Protein AF-A0A351HWK9-F1 (afdb_monomer)

pLDDT: mean 81.46, std 12.51, range [55.59, 97.31]

Mean predicted aligned error: 15.35 Å

Solvent-accessible surface area (backbone atoms only — not comparable to full-atom values): 6649 Å² total; per-residue (Å²): 117,74,67,63,57,54,53,53,52,51,52,54,53,50,51,53,52,50,51,56,57,52,66,75,64,62,75,83,77,74,76,80,82,72,68,78,86,74,73,84,76,80,81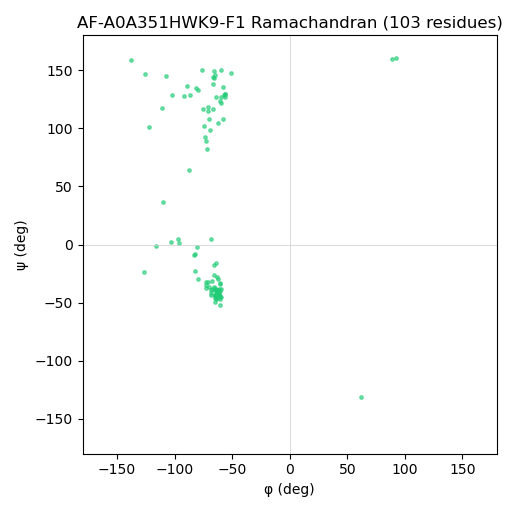,70,84,83,73,86,76,59,74,83,37,68,67,46,46,53,49,52,48,46,44,58,78,62,24,44,42,98,85,60,58,41,34,72,34,80,59,80,44,78,63,58,85,94,45,78,33,18,67,36,70,49,72,65,60,52,49,55,53,60,74,72,106

Foldseek 3Di:
DVVVVVVVVVVVVVVVVVVVVVVVVPPPPDPPVPDDPDDDDDDDDDDDDDCPDPVNVVVVCCQVVQQADPVGAGFPARDAADDDPPDDGRRDGDPVRVVVVVVND

Sequence (105 aa):
MAKTLKLSFVFIVLAGLIVLLWGNFLPHTEDMTKMADYTTLVSESLVPVDPLSREALDCQAFIHDHLTSPYGGIYTNYQSTAQTGDLSAGHEVLSESMGLLLEFA

Secondary structure (DSSP, 8-state):
-HHHHHHHHHHHHHHHHHHHHHHTTS-----TT----------PPPPPP-TTSHHHHHHHHHIIIIIB-TTSSBBS-SS----BTTBPPTT-B-HHHHHHHHHH-

Structure (mmCIF, N/CA/C/O backbone):
data_AF-A0A351HWK9-F1
#
_entry.id   AF-A0A351HWK9-F1
#
loop_
_atom_site.group_PDB
_atom_site.id
_atom_site.type_symbol
_atom_site.label_atom_id
_atom_site.label_alt_id
_atom_site.label_comp_id
_atom_site.label_asym_id
_atom_site.label_entity_id
_atom_site.label_seq_id
_atom_site.pdbx_PDB_ins_code
_atom_site.Cartn_x
_atom_site.Cartn_y
_atom_site.Cartn_z
_atom_site.occupancy
_atom_site.B_iso_or_equiv
_atom_site.auth_seq_id
_atom_site.auth_comp_id
_atom_site.auth_asym_id
_atom_site.auth_atom_id
_atom_site.pdbx_PDB_model_num
ATOM 1 N N . MET A 1 1 ? -28.841 5.624 71.298 1.00 58.25 1 MET A N 1
ATOM 2 C CA . MET A 1 1 ? -27.865 4.704 70.667 1.00 58.25 1 MET A CA 1
ATOM 3 C C . MET A 1 1 ? -28.074 4.484 69.165 1.00 58.25 1 MET A C 1
ATOM 5 O O . MET A 1 1 ? -27.094 4.513 68.445 1.00 58.25 1 MET A O 1
ATOM 9 N N . ALA A 1 2 ? -29.297 4.333 68.639 1.00 62.28 2 ALA A N 1
ATOM 10 C CA . ALA A 1 2 ? -29.495 4.046 67.203 1.00 62.28 2 ALA A CA 1
ATOM 11 C C . ALA A 1 2 ? -29.075 5.172 66.222 1.00 62.28 2 ALA A C 1
ATOM 13 O O . ALA A 1 2 ? -28.739 4.895 65.075 1.00 62.28 2 ALA A O 1
ATOM 14 N N . LYS A 1 3 ? -29.080 6.444 66.651 1.00 65.38 3 LYS A N 1
ATOM 15 C CA . LYS A 1 3 ? -28.729 7.591 65.786 1.00 65.38 3 LYS A CA 1
ATOM 16 C C . LYS A 1 3 ? -27.230 7.680 65.473 1.00 65.38 3 LYS A C 1
ATOM 18 O O . LYS A 1 3 ? -26.870 8.001 64.347 1.00 65.38 3 LYS A O 1
ATOM 23 N N . THR A 1 4 ? -26.364 7.355 66.432 1.00 68.75 4 THR A N 1
ATOM 24 C CA . THR A 1 4 ? -24.903 7.393 66.253 1.00 68.75 4 THR A CA 1
ATOM 25 C C . THR A 1 4 ? -24.404 6.252 65.368 1.00 68.75 4 THR A C 1
ATOM 27 O O . THR A 1 4 ? -23.473 6.457 64.595 1.00 68.75 4 THR A O 1
ATOM 30 N N . LEU A 1 5 ? -25.070 5.091 65.412 1.00 74.69 5 LEU A N 1
ATOM 31 C CA . LEU A 1 5 ? -24.782 3.934 64.554 1.00 74.69 5 LEU A CA 1
ATOM 32 C C . LEU A 1 5 ? -25.128 4.199 63.078 1.00 74.69 5 LEU A C 1
ATOM 34 O O . LEU A 1 5 ? -24.360 3.865 62.182 1.00 74.69 5 LEU A O 1
ATOM 38 N N . LYS A 1 6 ? -26.268 4.854 62.816 1.00 76.75 6 LYS A N 1
ATOM 39 C CA . LYS A 1 6 ? -26.650 5.245 61.448 1.00 76.75 6 LYS A CA 1
ATOM 40 C C . LYS A 1 6 ? -25.681 6.269 60.857 1.00 76.75 6 LYS A C 1
ATOM 42 O O . LYS A 1 6 ? -25.341 6.168 59.686 1.00 76.75 6 LYS A O 1
ATOM 47 N N . LEU A 1 7 ? -25.211 7.217 61.669 1.00 80.38 7 LEU A N 1
ATOM 48 C CA . LEU A 1 7 ? -24.255 8.232 61.226 1.00 80.38 7 LEU A CA 1
ATOM 49 C C . LEU A 1 7 ? -22.902 7.611 60.842 1.00 80.38 7 LEU A C 1
ATOM 51 O O . LEU A 1 7 ? -22.349 7.942 59.800 1.00 80.38 7 LEU A O 1
ATOM 55 N N . SER A 1 8 ? -22.397 6.669 61.643 1.00 80.56 8 SER A N 1
ATOM 56 C CA . SER A 1 8 ? -21.121 5.991 61.368 1.00 80.56 8 SER A CA 1
ATOM 57 C C . SER A 1 8 ? -21.183 5.122 60.109 1.00 80.56 8 SER A C 1
ATOM 59 O O . SER A 1 8 ? -20.232 5.115 59.333 1.00 80.56 8 SER A O 1
ATOM 61 N N . PHE A 1 9 ? -22.318 4.470 59.842 1.00 86.56 9 PHE A N 1
ATOM 62 C CA . PHE A 1 9 ? -22.506 3.708 58.605 1.00 86.56 9 PHE A CA 1
ATOM 63 C C . PHE A 1 9 ? -22.445 4.599 57.353 1.00 86.56 9 PHE A C 1
ATOM 65 O O . PHE A 1 9 ? -21.806 4.238 56.368 1.00 86.56 9 PHE A O 1
ATOM 72 N N . VAL A 1 10 ? -23.041 5.797 57.406 1.00 86.88 10 VAL A N 1
ATOM 73 C CA . VAL A 1 10 ? -22.991 6.768 56.297 1.00 86.88 10 VAL A CA 1
ATOM 74 C C . VAL A 1 10 ? -21.556 7.218 56.013 1.00 86.88 10 VAL A C 1
ATOM 76 O O . VAL A 1 10 ? -21.163 7.281 54.850 1.00 86.88 10 VAL A O 1
ATOM 79 N N . PHE A 1 11 ? -20.752 7.471 57.050 1.00 87.31 11 PHE A N 1
ATOM 80 C CA . PHE A 1 11 ? -19.345 7.847 56.873 1.00 87.31 11 PHE A CA 1
ATOM 81 C C . PHE A 1 11 ? -18.509 6.740 56.219 1.00 87.31 11 PHE A C 1
ATOM 83 O O . PHE A 1 11 ? -17.687 7.038 55.356 1.00 87.31 11 PHE A O 1
ATOM 90 N N . ILE A 1 12 ? -18.741 5.474 56.579 1.00 88.06 12 ILE A N 1
ATOM 91 C CA . ILE A 1 12 ? -18.027 4.330 55.988 1.00 88.06 12 ILE A CA 1
ATOM 92 C C . ILE A 1 12 ? -18.357 4.196 54.498 1.00 88.06 12 ILE A C 1
ATOM 94 O O . ILE A 1 12 ? -17.454 4.047 53.676 1.00 88.06 12 ILE A O 1
ATOM 98 N N . VAL A 1 13 ? -19.641 4.298 54.141 1.00 89.00 13 VAL A N 1
ATOM 99 C CA . VAL A 1 13 ? -20.079 4.232 52.739 1.00 89.00 13 VAL A CA 1
ATOM 100 C C . VAL A 1 13 ? -19.495 5.394 51.934 1.00 89.00 13 VAL A C 1
ATOM 102 O O . VAL A 1 13 ? -18.987 5.180 50.836 1.00 89.00 13 VAL A O 1
ATOM 105 N N . LEU A 1 14 ? -19.506 6.609 52.491 1.00 90.88 14 LEU A N 1
ATOM 106 C CA . LEU A 1 14 ? -18.960 7.789 51.823 1.00 90.88 14 LEU A CA 1
ATOM 107 C C . LEU A 1 14 ? -17.445 7.670 51.597 1.00 90.88 14 LEU A C 1
ATOM 109 O O . LEU A 1 14 ? -16.969 7.961 50.503 1.00 90.88 14 LEU A O 1
ATOM 113 N N . ALA A 1 15 ? -16.696 7.194 52.595 1.00 87.00 15 ALA A N 1
ATOM 114 C CA . ALA A 1 15 ? -15.258 6.972 52.468 1.00 87.00 15 ALA A CA 1
ATOM 115 C C . ALA A 1 15 ? -14.933 5.912 51.401 1.00 87.00 15 ALA A C 1
ATOM 117 O O . ALA A 1 15 ? -14.047 6.129 50.577 1.00 87.00 15 ALA A O 1
ATOM 118 N N . GLY A 1 16 ? -15.686 4.806 51.358 1.00 85.25 16 GLY A N 1
ATOM 119 C CA . GLY A 1 16 ? -15.528 3.785 50.318 1.00 85.25 16 GLY A CA 1
ATOM 120 C C . GLY A 1 16 ? -15.800 4.324 48.910 1.00 85.25 16 GLY A C 1
ATOM 121 O O . GLY A 1 16 ? -15.073 4.006 47.970 1.00 85.25 16 GLY A O 1
ATOM 122 N N . LEU A 1 17 ? -16.799 5.198 48.773 1.00 86.44 17 LEU A N 1
ATOM 123 C CA . LEU A 1 17 ? -17.157 5.819 47.498 1.00 86.44 17 LEU A CA 1
ATOM 124 C C . LEU A 1 17 ? -16.094 6.828 47.036 1.00 86.44 17 LEU A C 1
ATOM 126 O O . LEU A 1 17 ? -15.765 6.874 45.854 1.00 86.44 17 LEU A O 1
ATOM 130 N N . ILE A 1 18 ? -15.488 7.569 47.969 1.00 86.25 18 ILE A N 1
ATOM 131 C CA . ILE A 1 18 ? -14.347 8.452 47.686 1.00 86.25 18 ILE A CA 1
ATOM 132 C C . ILE A 1 18 ? -13.143 7.637 47.197 1.00 86.25 18 ILE A C 1
ATOM 134 O O . ILE A 1 18 ? -12.556 7.988 46.180 1.00 86.25 18 ILE A O 1
ATOM 138 N N . VAL A 1 19 ? -12.805 6.523 47.853 1.00 83.44 19 VAL A N 1
ATOM 139 C CA . VAL A 1 19 ? -11.688 5.658 47.424 1.00 83.44 19 VAL A CA 1
ATOM 140 C C . VAL A 1 19 ? -11.926 5.085 46.022 1.00 83.44 19 VAL A C 1
ATOM 142 O O . VAL A 1 19 ? -11.014 5.094 45.199 1.00 83.44 19 VAL A O 1
ATOM 145 N N . LEU A 1 20 ? -13.154 4.652 45.717 1.00 78.56 20 LEU A N 1
ATOM 146 C CA . LEU A 1 20 ? -13.530 4.176 44.379 1.00 78.56 20 LEU A CA 1
ATOM 147 C C . LEU A 1 20 ? -13.418 5.271 43.310 1.00 78.56 20 LEU A C 1
ATOM 149 O O . LEU A 1 20 ? -12.943 5.008 42.207 1.00 78.56 20 LEU A O 1
ATOM 153 N N . LEU A 1 21 ? -13.829 6.500 43.626 1.00 79.00 21 LEU A N 1
ATOM 154 C CA . LEU A 1 21 ? -13.706 7.628 42.700 1.00 79.00 21 LEU A CA 1
ATOM 155 C C . LEU A 1 21 ? -12.241 8.023 42.466 1.00 79.00 21 LEU A C 1
ATOM 157 O O . LEU A 1 21 ? -11.868 8.310 41.333 1.00 79.00 21 LEU A O 1
ATOM 161 N N . TRP A 1 22 ? -11.402 7.989 43.504 1.00 73.62 22 TRP A N 1
ATOM 162 C CA . TRP A 1 22 ? -9.975 8.315 43.393 1.00 73.62 22 TRP A CA 1
ATOM 163 C C . TRP A 1 22 ? -9.176 7.221 42.674 1.00 73.62 22 TRP A C 1
ATOM 165 O O . TRP A 1 22 ? -8.266 7.536 41.912 1.00 73.62 22 TRP A O 1
ATOM 175 N N . GLY A 1 23 ? -9.542 5.947 42.850 1.00 67.38 23 GLY A N 1
ATOM 176 C CA . GLY A 1 23 ? -8.890 4.819 42.177 1.00 67.38 23 GLY A CA 1
ATOM 177 C C . GLY A 1 23 ? -9.001 4.857 40.648 1.00 67.38 23 GLY A C 1
ATOM 178 O O . GLY A 1 23 ? -8.089 4.411 39.961 1.00 67.38 23 GLY A O 1
ATOM 179 N N . ASN A 1 24 ? -10.076 5.448 40.116 1.00 64.88 24 ASN A N 1
ATOM 180 C CA . ASN A 1 24 ? -10.283 5.621 38.672 1.00 64.88 24 ASN A CA 1
ATOM 181 C C . ASN A 1 24 ? -9.552 6.842 38.081 1.00 64.88 24 ASN A C 1
ATOM 183 O O . ASN A 1 24 ? -9.549 7.017 36.868 1.00 64.88 24 ASN A O 1
ATOM 187 N N . PHE A 1 25 ? -8.956 7.693 38.923 1.00 65.06 25 PHE A N 1
ATOM 188 C CA . PHE A 1 25 ? -8.251 8.912 38.510 1.00 65.06 25 PHE A CA 1
ATOM 189 C C . PHE A 1 25 ? -6.723 8.777 38.544 1.00 65.06 25 PHE A C 1
ATOM 191 O O . PHE A 1 25 ? -6.020 9.747 38.266 1.00 65.06 25 PHE A O 1
ATOM 198 N N . LEU A 1 26 ? -6.196 7.596 38.881 1.00 62.59 26 LEU A N 1
ATOM 199 C CA . LEU A 1 26 ? -4.768 7.320 38.754 1.00 62.59 26 LEU A CA 1
ATOM 200 C C . LEU A 1 26 ? -4.404 7.326 37.261 1.00 62.59 26 LEU A C 1
ATOM 202 O O . LEU A 1 26 ? -4.925 6.490 36.520 1.00 62.59 26 LEU A O 1
ATOM 206 N N . PRO A 1 27 ? -3.544 8.253 36.801 1.00 60.22 27 PRO A N 1
ATOM 207 C CA . PRO A 1 27 ? -3.095 8.253 35.422 1.00 60.22 27 PRO A CA 1
ATOM 208 C C . PRO A 1 27 ? -2.396 6.924 35.152 1.00 60.22 27 PRO A C 1
ATOM 210 O O . PRO A 1 27 ? -1.501 6.516 35.897 1.00 60.22 27 PRO A O 1
ATOM 213 N N . HIS A 1 28 ? -2.835 6.236 34.100 1.00 56.50 28 HIS A N 1
ATOM 214 C CA . HIS A 1 28 ? -2.116 5.092 33.572 1.00 56.50 28 HIS A CA 1
ATOM 215 C C . HIS A 1 28 ? -0.758 5.621 33.107 1.00 56.50 28 HIS A C 1
ATOM 217 O O . HIS A 1 28 ? -0.673 6.358 32.129 1.00 56.50 28 HIS A O 1
ATOM 223 N N . THR A 1 29 ? 0.291 5.357 33.881 1.00 58.78 29 THR A N 1
ATOM 224 C CA . THR A 1 29 ? 1.652 5.710 33.490 1.00 58.78 29 THR A CA 1
ATOM 225 C C . THR A 1 29 ? 2.022 4.803 32.332 1.00 58.78 29 THR A C 1
ATOM 227 O O . THR A 1 29 ? 2.346 3.634 32.544 1.00 58.78 29 THR A O 1
ATOM 230 N N . GLU A 1 30 ? 1.909 5.325 31.116 1.00 59.31 30 GLU A N 1
ATOM 231 C CA . GLU A 1 30 ? 2.465 4.678 29.940 1.00 59.31 30 GLU A CA 1
ATOM 232 C C . GLU A 1 30 ? 3.959 4.458 30.179 1.00 59.31 30 GLU A C 1
ATOM 234 O O . GLU A 1 30 ? 4.697 5.357 30.593 1.00 59.31 30 GLU A O 1
ATOM 239 N N . ASP A 1 31 ? 4.382 3.213 29.999 1.00 57.19 31 ASP A N 1
ATOM 240 C CA . ASP A 1 31 ? 5.756 2.780 30.185 1.00 57.19 31 ASP A CA 1
ATOM 241 C C . ASP A 1 31 ? 6.617 3.333 29.041 1.00 57.19 31 ASP A C 1
ATOM 243 O O . ASP A 1 31 ? 6.888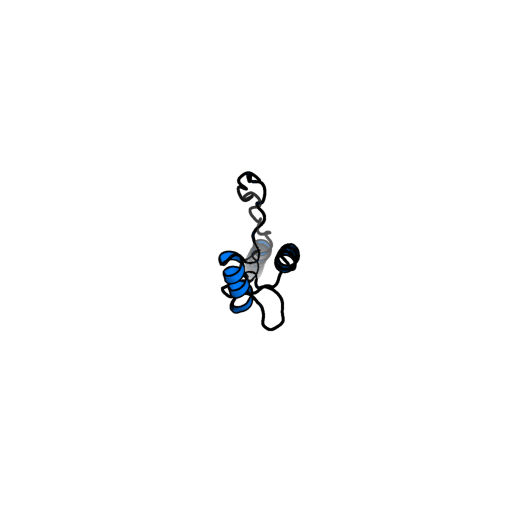 2.659 28.048 1.00 57.19 31 ASP A O 1
ATOM 247 N N . MET A 1 32 ? 7.040 4.593 29.175 1.00 55.59 32 MET A N 1
ATOM 248 C CA . MET A 1 32 ? 7.883 5.285 28.192 1.00 55.59 32 MET A CA 1
ATOM 249 C C . MET A 1 32 ? 9.316 4.723 28.117 1.00 55.59 32 MET A C 1
ATOM 251 O O . MET A 1 32 ? 10.157 5.279 27.413 1.00 55.59 32 MET A O 1
ATOM 255 N N . THR A 1 33 ? 9.636 3.641 28.843 1.00 55.72 33 THR A N 1
ATOM 256 C CA . THR A 1 33 ? 10.980 3.035 28.831 1.00 55.72 33 THR A CA 1
ATOM 257 C C . THR A 1 33 ? 11.209 2.076 27.665 1.00 55.72 33 THR A C 1
ATOM 259 O O . THR A 1 33 ? 12.349 1.695 27.401 1.00 55.72 33 THR A O 1
ATOM 262 N N . LYS A 1 34 ? 10.164 1.733 26.906 1.00 58.38 34 LYS A N 1
ATOM 263 C CA . LYS A 1 34 ? 10.284 0.914 25.694 1.00 58.38 34 LYS A CA 1
ATOM 264 C C . LYS A 1 34 ? 10.558 1.780 24.467 1.00 58.38 34 LYS A C 1
ATOM 266 O O . LYS A 1 34 ? 9.748 1.831 23.547 1.00 58.38 34 LYS A O 1
ATOM 271 N N . MET A 1 35 ? 11.702 2.465 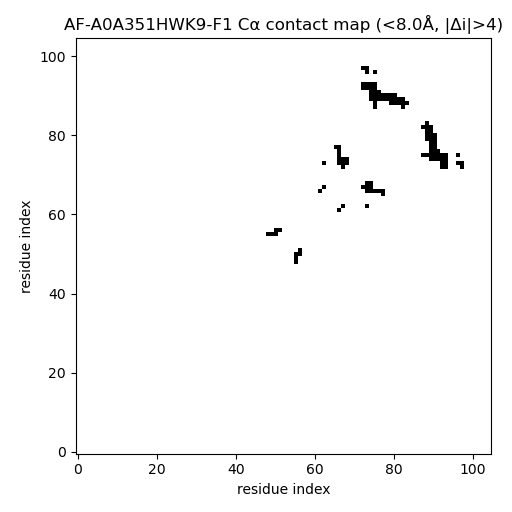24.432 1.00 60.16 35 MET A N 1
ATOM 272 C CA . MET A 1 35 ? 12.217 2.914 23.136 1.00 60.16 35 MET A CA 1
ATOM 273 C C . MET A 1 35 ? 12.542 1.667 22.310 1.00 60.16 35 MET A C 1
ATOM 275 O O . MET A 1 35 ? 13.233 0.773 22.799 1.00 60.16 35 MET A O 1
ATOM 279 N N . ALA A 1 36 ? 12.001 1.579 21.094 1.00 64.31 36 ALA A N 1
ATOM 280 C CA . ALA A 1 36 ? 12.354 0.505 20.179 1.00 64.31 36 ALA A CA 1
ATOM 281 C C . ALA A 1 36 ? 13.871 0.535 19.937 1.00 64.31 36 ALA A C 1
ATOM 283 O O . ALA A 1 36 ? 14.463 1.600 19.777 1.00 64.31 36 ALA A O 1
ATOM 284 N N . ASP A 1 37 ? 14.508 -0.633 19.975 1.00 69.25 37 ASP A N 1
ATOM 285 C CA . ASP A 1 37 ? 15.939 -0.771 19.718 1.00 69.25 37 ASP A CA 1
ATOM 286 C C . ASP A 1 37 ? 16.187 -0.575 18.217 1.00 69.25 37 ASP A C 1
ATOM 288 O O . ASP A 1 37 ? 16.073 -1.504 17.413 1.00 69.25 37 ASP A O 1
ATOM 292 N N . TYR A 1 38 ? 16.416 0.676 17.814 1.00 64.31 38 TYR A N 1
ATOM 293 C CA . TYR A 1 38 ? 16.701 1.011 16.426 1.00 64.31 38 TYR A CA 1
ATOM 294 C C . TYR A 1 38 ? 18.130 0.571 16.115 1.00 64.31 38 TYR A C 1
ATOM 296 O O . TYR A 1 38 ? 19.101 1.238 16.477 1.00 64.31 38 TYR A O 1
ATOM 304 N N . THR A 1 39 ? 18.265 -0.563 15.429 1.00 77.12 39 THR A N 1
ATOM 305 C CA . THR A 1 39 ? 19.555 -0.984 14.880 1.00 77.12 39 THR A CA 1
ATOM 306 C C . THR A 1 39 ? 20.087 0.126 13.976 1.00 77.12 39 THR A C 1
ATOM 308 O O . THR A 1 39 ? 19.372 0.612 13.101 1.00 77.12 39 THR A O 1
ATOM 311 N N . THR A 1 40 ? 21.339 0.536 14.180 1.00 73.56 40 THR A N 1
ATOM 312 C CA . THR A 1 40 ? 22.000 1.539 13.342 1.00 73.56 40 THR A CA 1
ATOM 313 C C . THR A 1 40 ? 21.998 1.062 11.890 1.00 73.56 40 THR A C 1
ATOM 315 O O . THR A 1 40 ? 22.708 0.117 11.545 1.00 73.56 40 THR A O 1
ATOM 318 N N . LEU A 1 41 ? 21.180 1.689 11.041 1.00 70.94 41 LEU A N 1
ATOM 319 C CA . LEU A 1 41 ? 21.065 1.305 9.638 1.00 70.94 41 LEU A CA 1
ATOM 320 C C . LEU A 1 41 ? 22.345 1.712 8.904 1.00 70.94 41 LEU A C 1
ATOM 322 O O . LEU A 1 41 ? 22.699 2.890 8.838 1.00 70.94 41 LEU A O 1
ATOM 326 N N . VAL A 1 42 ? 23.050 0.724 8.354 1.00 77.25 42 VAL A N 1
ATOM 327 C CA . VAL A 1 42 ? 24.109 0.969 7.376 1.00 77.25 42 VAL A CA 1
ATOM 328 C C . VAL A 1 42 ? 23.415 1.440 6.105 1.00 77.25 42 VAL A C 1
ATOM 330 O O . VAL A 1 42 ? 22.718 0.669 5.453 1.00 77.25 42 VAL A O 1
ATOM 333 N N . SER A 1 43 ? 23.558 2.727 5.794 1.00 71.69 43 SER A N 1
ATOM 334 C CA . SER A 1 43 ? 23.019 3.305 4.565 1.00 71.69 43 SER A CA 1
ATOM 335 C C . SER A 1 43 ? 23.884 2.847 3.392 1.00 71.69 43 SER A C 1
ATOM 337 O O . SER A 1 43 ? 24.935 3.428 3.113 1.00 71.69 43 SER A O 1
ATOM 339 N N . GLU A 1 44 ? 23.496 1.741 2.761 1.00 78.75 44 GLU A N 1
ATOM 340 C CA . GLU A 1 44 ? 24.057 1.351 1.473 1.00 78.75 44 GLU A CA 1
ATOM 341 C C . GLU A 1 44 ? 23.666 2.383 0.410 1.00 78.75 44 GLU A C 1
ATOM 343 O O . GLU A 1 44 ? 22.567 2.937 0.416 1.00 78.75 44 GLU A O 1
ATOM 348 N N . SER A 1 45 ? 24.588 2.658 -0.515 1.00 78.00 45 SER A N 1
ATOM 349 C CA . SER A 1 45 ? 24.310 3.544 -1.643 1.00 78.00 45 SER A CA 1
ATOM 350 C C . SER A 1 45 ? 23.167 2.964 -2.472 1.00 78.00 45 SER A C 1
ATOM 352 O O . SER A 1 45 ? 23.285 1.851 -2.983 1.00 78.00 45 SER A O 1
ATOM 354 N N . LEU A 1 46 ? 22.098 3.740 -2.651 1.00 74.25 46 LEU A N 1
ATOM 355 C CA . LEU A 1 46 ? 20.967 3.349 -3.486 1.00 74.25 46 LEU A CA 1
ATOM 356 C C . LEU A 1 46 ? 21.451 3.110 -4.922 1.00 74.25 46 LEU A C 1
ATOM 358 O O . LEU A 1 46 ? 22.043 3.993 -5.549 1.00 74.25 46 LEU A O 1
ATOM 362 N N . VAL A 1 47 ? 21.222 1.902 -5.434 1.00 80.88 47 VAL A N 1
ATOM 363 C CA . VAL A 1 47 ? 21.428 1.580 -6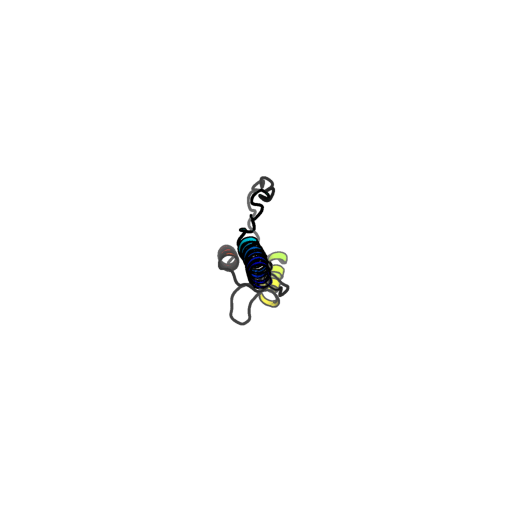.848 1.00 80.88 47 VAL A CA 1
ATOM 364 C C . VAL A 1 47 ? 20.144 1.954 -7.587 1.00 80.88 47 VAL A C 1
ATOM 366 O O . VAL A 1 47 ? 19.072 1.530 -7.153 1.00 80.88 47 VAL A O 1
ATOM 369 N N . PRO A 1 48 ? 20.214 2.731 -8.683 1.00 81.62 48 PRO A N 1
ATOM 370 C CA . PRO A 1 48 ? 19.031 3.061 -9.466 1.00 81.62 48 PRO A CA 1
ATOM 371 C C . PRO A 1 48 ? 18.319 1.790 -9.937 1.00 81.62 48 PRO A C 1
ATOM 373 O O . PRO A 1 48 ? 18.948 0.899 -10.512 1.00 81.62 48 PRO A O 1
ATOM 376 N N . VAL A 1 49 ? 17.012 1.716 -9.700 1.00 83.69 49 VAL A N 1
ATOM 377 C CA . VAL A 1 49 ? 16.163 0.642 -10.222 1.00 83.69 49 VAL A CA 1
ATOM 378 C C . VAL A 1 49 ? 15.840 0.957 -11.680 1.00 83.69 49 VAL A C 1
ATOM 380 O O . VAL A 1 49 ? 15.463 2.082 -11.998 1.00 83.69 49 VAL A O 1
ATOM 383 N N . ASP A 1 50 ? 15.980 -0.023 -12.573 1.00 90.06 50 ASP A N 1
ATOM 384 C CA . ASP A 1 50 ? 15.470 0.102 -13.940 1.00 90.06 50 ASP A CA 1
ATOM 385 C C . ASP A 1 50 ? 13.932 0.033 -13.899 1.00 90.06 50 ASP A C 1
ATOM 387 O O . ASP A 1 50 ? 13.390 -1.021 -13.540 1.00 90.06 50 ASP A O 1
ATOM 391 N N . PRO A 1 51 ? 13.209 1.111 -14.257 1.00 86.12 51 PRO A N 1
ATOM 392 C CA . PRO A 1 51 ? 11.749 1.142 -14.183 1.00 86.12 51 PRO A CA 1
ATOM 393 C C . PRO A 1 51 ? 11.080 0.162 -15.158 1.00 86.12 51 PRO A C 1
ATOM 395 O O . PRO A 1 51 ? 9.908 -0.164 -14.988 1.00 86.12 51 PRO A O 1
ATOM 398 N N . LEU A 1 52 ? 11.807 -0.323 -16.171 1.00 91.56 52 LEU A N 1
ATOM 399 C CA . LEU A 1 52 ? 11.317 -1.321 -17.125 1.00 91.56 52 LEU A CA 1
ATOM 400 C C . LEU A 1 52 ? 11.734 -2.750 -16.760 1.00 91.56 52 LEU A C 1
ATOM 402 O O . LEU A 1 52 ? 11.394 -3.690 -17.485 1.00 91.56 52 LEU A O 1
ATOM 406 N N . SER A 1 53 ? 12.452 -2.931 -15.646 1.00 94.56 53 SER A N 1
ATOM 407 C CA . SER A 1 53 ? 12.713 -4.263 -15.106 1.00 94.56 53 SER A CA 1
ATOM 408 C C . SER A 1 53 ? 11.401 -4.967 -14.778 1.00 94.56 53 SER A C 1
ATOM 410 O O . SER A 1 53 ? 10.389 -4.351 -14.434 1.00 94.56 53 SER A O 1
ATOM 412 N N . ARG A 1 54 ? 11.415 -6.295 -14.875 1.00 96.38 54 ARG A N 1
ATOM 413 C CA . ARG A 1 54 ? 10.228 -7.100 -14.594 1.00 96.38 54 ARG A CA 1
ATOM 414 C C . ARG A 1 54 ? 9.766 -6.912 -13.151 1.00 96.38 54 ARG A C 1
ATOM 416 O O . ARG A 1 54 ? 8.575 -6.798 -12.900 1.00 96.38 54 ARG A O 1
ATOM 423 N N . GLU A 1 55 ? 10.715 -6.838 -12.229 1.00 94.75 55 GLU A N 1
ATOM 424 C CA . GLU A 1 55 ? 10.481 -6.663 -10.803 1.00 94.75 55 GLU A CA 1
ATOM 425 C C . GLU A 1 55 ? 9.802 -5.319 -10.504 1.00 94.75 55 GLU A C 1
ATOM 427 O O . GLU A 1 55 ? 8.863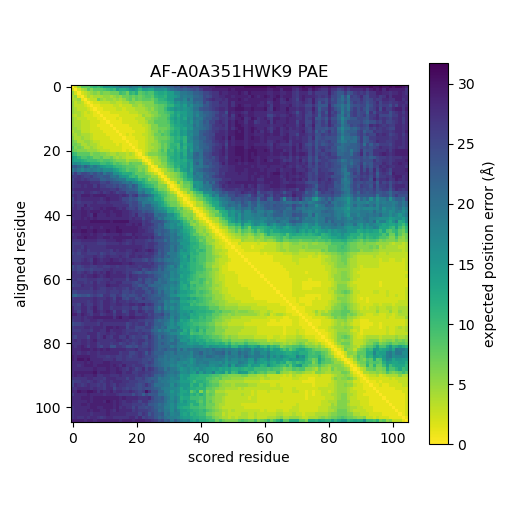 -5.274 -9.708 1.00 94.75 55 GLU A O 1
ATOM 432 N N . ALA A 1 56 ? 10.227 -4.237 -11.169 1.00 93.12 56 ALA A N 1
ATOM 433 C CA . ALA A 1 56 ? 9.590 -2.928 -11.035 1.00 93.12 56 ALA A CA 1
ATOM 434 C C . ALA A 1 56 ? 8.147 -2.941 -11.564 1.00 93.12 56 ALA A C 1
ATOM 436 O O . ALA A 1 56 ? 7.241 -2.453 -10.887 1.00 93.12 56 ALA A O 1
ATOM 437 N N . LEU A 1 57 ? 7.921 -3.556 -12.730 1.00 95.56 57 LEU A N 1
ATOM 438 C CA . LEU A 1 57 ? 6.588 -3.673 -13.330 1.00 95.56 57 LEU A CA 1
ATOM 439 C C . LEU A 1 57 ? 5.640 -4.529 -12.477 1.00 95.56 57 LEU A C 1
ATOM 441 O O . LEU A 1 57 ? 4.495 -4.136 -12.256 1.00 95.56 57 LEU A O 1
ATOM 445 N N . ASP A 1 58 ? 6.118 -5.664 -11.960 1.00 97.31 58 ASP A N 1
ATOM 446 C CA . ASP A 1 58 ? 5.341 -6.552 -11.089 1.00 97.31 58 ASP A CA 1
ATOM 447 C C . ASP A 1 58 ? 4.990 -5.847 -9.761 1.00 97.31 58 ASP A C 1
ATOM 449 O O . ASP A 1 58 ? 3.863 -5.954 -9.272 1.00 97.31 58 ASP A O 1
ATOM 453 N N . CYS A 1 59 ? 5.923 -5.067 -9.201 1.00 95.00 59 CYS A N 1
ATOM 454 C CA . CYS A 1 59 ? 5.686 -4.252 -8.007 1.00 95.00 59 CYS A CA 1
ATOM 455 C C . CYS A 1 59 ? 4.639 -3.157 -8.260 1.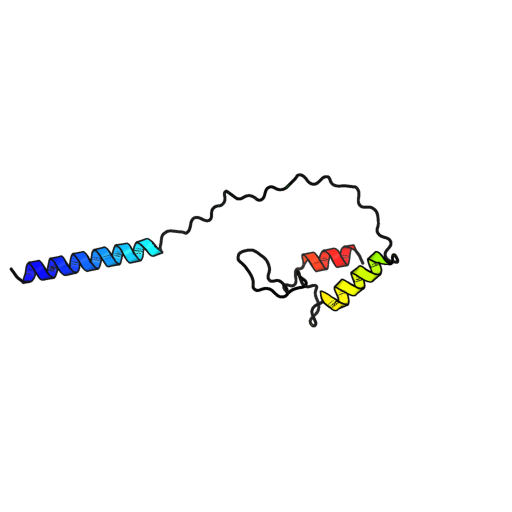00 95.00 59 CYS A C 1
ATOM 457 O O . CYS A 1 59 ? 3.690 -3.012 -7.487 1.00 95.00 59 CYS A O 1
ATOM 459 N N . GLN A 1 60 ? 4.763 -2.420 -9.368 1.00 94.88 60 GLN A N 1
ATOM 460 C CA . GLN A 1 60 ? 3.804 -1.381 -9.741 1.00 94.88 60 GLN A CA 1
ATOM 461 C C . GLN A 1 60 ? 2.40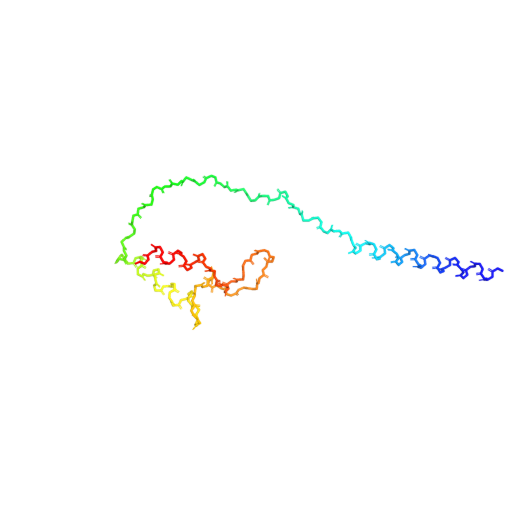0 -1.962 -9.954 1.00 94.88 60 GLN A C 1
ATOM 463 O O . GLN A 1 60 ? 1.424 -1.389 -9.465 1.00 94.88 60 GLN A O 1
ATOM 468 N N . ALA A 1 61 ? 2.297 -3.105 -10.638 1.00 97.00 61 ALA A N 1
ATOM 469 C CA . ALA A 1 61 ? 1.032 -3.808 -10.828 1.00 97.00 61 ALA A CA 1
ATOM 470 C C . ALA A 1 61 ? 0.421 -4.222 -9.485 1.00 97.00 61 ALA A C 1
ATOM 472 O O . ALA A 1 61 ? -0.754 -3.972 -9.241 1.00 97.00 61 ALA A O 1
ATOM 473 N N . PHE A 1 62 ? 1.226 -4.763 -8.567 1.00 97.12 62 PHE A N 1
ATOM 474 C CA . PHE A 1 62 ? 0.756 -5.110 -7.228 1.00 97.12 62 PHE A CA 1
ATOM 475 C C . PHE A 1 62 ? 0.232 -3.888 -6.456 1.00 97.12 62 PHE A C 1
ATOM 477 O O . PHE A 1 62 ? -0.856 -3.941 -5.882 1.00 97.12 62 PHE A O 1
ATOM 484 N N . ILE A 1 63 ? 0.968 -2.771 -6.460 1.00 95.81 63 ILE A N 1
ATOM 485 C CA . ILE A 1 63 ? 0.534 -1.537 -5.789 1.00 95.81 63 ILE A CA 1
ATOM 486 C C . ILE A 1 63 ? -0.796 -1.050 -6.377 1.00 95.81 63 ILE A C 1
ATOM 488 O O . ILE A 1 63 ? -1.721 -0.711 -5.634 1.00 95.81 63 ILE A O 1
ATOM 492 N N . HIS A 1 64 ? -0.913 -1.056 -7.703 1.00 95.25 64 HIS A N 1
ATOM 493 C CA . HIS A 1 64 ? -2.119 -0.632 -8.402 1.00 95.25 64 HIS A CA 1
ATOM 494 C C . HIS A 1 64 ? -3.318 -1.550 -8.104 1.00 95.25 64 HIS A C 1
ATOM 496 O O . HIS A 1 64 ? -4.382 -1.074 -7.714 1.00 95.25 64 HIS A O 1
ATOM 502 N N . ASP A 1 65 ? -3.141 -2.864 -8.229 1.00 96.62 65 ASP A N 1
ATOM 503 C CA . ASP A 1 65 ? -4.242 -3.833 -8.191 1.00 96.62 65 ASP A CA 1
ATOM 504 C C . ASP A 1 65 ? -4.672 -4.209 -6.766 1.00 96.62 65 ASP A C 1
ATOM 506 O O . ASP A 1 65 ? -5.800 -4.665 -6.552 1.00 96.62 65 ASP A O 1
ATOM 510 N N . HIS A 1 66 ? -3.782 -4.043 -5.783 1.00 95.75 66 HIS A N 1
ATOM 511 C CA . HIS A 1 66 ? -3.996 -4.552 -4.428 1.00 95.75 66 HIS A CA 1
ATOM 512 C C . HIS A 1 66 ? -3.843 -3.523 -3.313 1.00 95.75 66 HIS A C 1
ATOM 514 O O . HIS A 1 66 ? -4.409 -3.733 -2.240 1.00 95.75 66 HIS A O 1
ATOM 520 N N . LEU A 1 67 ? -3.100 -2.438 -3.532 1.00 96.06 67 LEU A N 1
ATOM 521 C CA . LEU A 1 67 ? -2.857 -1.422 -2.504 1.00 96.06 67 LEU A CA 1
ATOM 522 C C . LEU A 1 67 ? -3.441 -0.056 -2.846 1.00 96.06 67 LEU A C 1
ATOM 524 O O . LEU A 1 67 ? -3.344 0.853 -2.031 1.00 96.06 67 LEU A O 1
ATOM 528 N N . THR A 1 68 ? -4.070 0.117 -4.005 1.00 95.56 68 THR A N 1
ATOM 529 C CA . THR A 1 68 ? -4.683 1.397 -4.359 1.00 95.56 68 THR A CA 1
ATOM 530 C C . THR A 1 68 ? -6.142 1.429 -3.926 1.00 95.56 68 THR A C 1
ATOM 532 O O . THR A 1 68 ? -6.941 0.547 -4.245 1.00 95.56 68 THR A O 1
ATOM 535 N N . SER A 1 69 ? -6.501 2.478 -3.194 1.00 93.50 69 SER A N 1
ATOM 536 C CA . SER A 1 69 ? -7.878 2.734 -2.787 1.00 93.50 69 SER A CA 1
ATOM 537 C C . SER A 1 69 ? -8.757 3.063 -4.001 1.00 93.50 69 SER A C 1
ATOM 539 O O . SER A 1 69 ? -8.322 3.798 -4.891 1.00 93.50 69 SER A O 1
ATOM 541 N N . PRO A 1 70 ? -10.035 2.637 -4.024 1.00 92.19 70 PRO A N 1
ATOM 542 C CA . PRO A 1 70 ? -10.972 3.003 -5.087 1.00 92.19 70 PRO A CA 1
ATOM 543 C C . PRO A 1 70 ? -11.265 4.511 -5.141 1.00 92.19 70 PRO A C 1
ATOM 545 O O . PRO A 1 70 ? -11.774 5.001 -6.146 1.00 92.19 70 PRO A O 1
ATOM 548 N N . TYR A 1 71 ? -10.936 5.256 -4.081 1.00 91.94 71 TYR A N 1
ATOM 549 C CA . TYR A 1 71 ? -11.046 6.717 -4.029 1.00 91.94 71 TYR A CA 1
ATOM 550 C C . TYR A 1 71 ? -9.720 7.435 -4.336 1.00 91.94 71 TYR A C 1
ATOM 552 O O . TYR A 1 71 ? -9.651 8.660 -4.241 1.00 91.94 71 TYR A O 1
ATOM 560 N N . GLY A 1 72 ? -8.675 6.686 -4.699 1.00 89.00 72 GLY A N 1
ATOM 561 C CA . GLY A 1 72 ? -7.307 7.176 -4.834 1.00 89.00 72 GLY A CA 1
ATOM 562 C C . GLY A 1 72 ? -6.512 7.097 -3.528 1.00 89.00 72 GLY A C 1
ATOM 563 O O . GLY A 1 72 ? -7.075 7.014 -2.434 1.00 89.00 72 GLY A O 1
ATOM 564 N N . GLY A 1 73 ? -5.184 7.122 -3.660 1.00 92.81 73 GLY A N 1
ATOM 565 C CA . GLY A 1 73 ? -4.240 6.930 -2.558 1.00 92.81 73 GLY A CA 1
ATOM 566 C C . GLY A 1 73 ? -3.806 5.474 -2.374 1.00 92.81 73 GLY A C 1
ATOM 567 O O . GLY A 1 73 ? -4.469 4.554 -2.853 1.00 92.81 73 GLY A O 1
ATOM 568 N N . ILE A 1 74 ? -2.683 5.283 -1.680 1.00 95.06 74 ILE A N 1
ATOM 569 C CA . ILE A 1 74 ? -2.098 3.968 -1.393 1.00 95.06 74 ILE A CA 1
ATOM 570 C C . ILE A 1 74 ? -2.413 3.572 0.052 1.00 95.06 74 ILE A C 1
ATOM 572 O O . ILE A 1 74 ? -2.177 4.356 0.973 1.00 95.06 74 ILE A O 1
ATOM 576 N N . TYR A 1 75 ? -2.951 2.369 0.237 1.00 94.19 75 TYR A N 1
ATOM 577 C CA . TYR A 1 75 ? -3.159 1.752 1.539 1.00 94.19 75 TYR A CA 1
ATOM 578 C C . TYR A 1 75 ? -1.825 1.434 2.211 1.00 94.19 75 TYR A C 1
ATOM 580 O O . TYR A 1 75 ? -0.912 0.899 1.583 1.00 94.19 75 TYR A O 1
ATOM 588 N N . THR A 1 76 ? -1.742 1.707 3.511 1.00 92.12 76 THR A N 1
ATOM 589 C CA . THR A 1 76 ? -0.573 1.389 4.343 1.00 92.12 76 THR A CA 1
ATOM 590 C C . THR A 1 76 ? -0.268 -0.103 4.397 1.00 92.12 76 THR A C 1
ATOM 592 O O . THR A 1 76 ? 0.897 -0.482 4.476 1.00 92.12 76 THR A O 1
ATOM 595 N N . ASN A 1 77 ? -1.294 -0.957 4.357 1.00 89.69 77 ASN A N 1
ATOM 596 C CA . ASN A 1 77 ? -1.157 -2.407 4.395 1.00 89.69 77 ASN A CA 1
ATOM 597 C C . ASN A 1 77 ? -2.104 -3.093 3.405 1.00 89.69 77 ASN A C 1
ATOM 599 O O . ASN A 1 77 ? -3.149 -2.576 3.022 1.00 89.69 77 ASN A O 1
ATOM 603 N N . TYR A 1 78 ? -1.764 -4.329 3.040 1.00 91.44 78 TYR A N 1
ATOM 604 C CA . TYR A 1 78 ? -2.610 -5.164 2.187 1.00 91.44 78 TYR A CA 1
ATOM 605 C C . TYR A 1 78 ? -3.909 -5.590 2.884 1.00 91.44 78 TYR A C 1
ATOM 607 O O . TYR A 1 78 ? -4.992 -5.550 2.301 1.00 91.44 78 TYR A O 1
ATOM 615 N N . GLN A 1 79 ? -3.812 -5.990 4.153 1.00 89.06 79 GLN A N 1
ATOM 616 C CA . GLN A 1 79 ? -4.965 -6.426 4.932 1.00 89.06 79 GLN A CA 1
ATOM 617 C C . GLN A 1 79 ? -5.608 -5.246 5.651 1.00 89.06 79 GLN A C 1
ATOM 619 O O . GLN A 1 79 ? -4.928 -4.443 6.287 1.00 89.06 79 GLN A O 1
ATOM 624 N N . SER A 1 80 ? -6.936 -5.199 5.610 1.00 87.38 80 SER A N 1
ATOM 625 C CA . SER A 1 80 ? -7.694 -4.260 6.424 1.00 87.38 80 SER A CA 1
ATOM 626 C C . SER A 1 80 ? -7.701 -4.743 7.870 1.00 87.38 80 SER A C 1
ATOM 628 O O . SER A 1 80 ? -8.227 -5.815 8.176 1.00 87.38 80 SER A O 1
ATOM 630 N N . THR A 1 81 ? -7.110 -3.960 8.763 1.00 84.44 81 THR A N 1
ATOM 631 C CA . THR A 1 81 ? -7.106 -4.222 10.201 1.00 84.44 81 THR A CA 1
ATOM 632 C C . THR A 1 81 ? -7.632 -3.006 10.944 1.00 84.44 81 THR A C 1
ATOM 634 O O . THR A 1 81 ? -7.450 -1.862 10.518 1.00 84.44 81 THR A O 1
ATOM 637 N N . ALA A 1 82 ? -8.314 -3.262 12.062 1.00 79.62 82 ALA A N 1
ATOM 638 C CA . ALA A 1 82 ? -8.707 -2.201 12.972 1.00 79.62 82 ALA A CA 1
ATOM 639 C C . ALA A 1 82 ? -7.461 -1.545 13.577 1.00 79.62 82 ALA A C 1
ATOM 641 O O . ALA A 1 82 ? -6.458 -2.211 13.849 1.00 79.62 82 ALA A O 1
ATOM 642 N N . GLN A 1 83 ? -7.553 -0.239 13.810 1.00 72.75 83 GLN A N 1
ATOM 643 C CA . GLN A 1 83 ? -6.496 0.525 14.455 1.00 72.75 83 GLN A CA 1
ATOM 644 C C . GLN A 1 83 ? -6.185 -0.075 15.833 1.00 72.75 83 GLN A C 1
ATOM 646 O O . GLN A 1 83 ? -7.094 -0.321 16.629 1.00 72.75 83 GLN A O 1
ATOM 651 N N . THR A 1 84 ? -4.907 -0.347 16.099 1.00 65.88 84 THR A N 1
ATOM 652 C CA . THR A 1 84 ? -4.462 -0.955 17.359 1.00 65.88 84 THR A CA 1
ATOM 653 C C . THR A 1 84 ? -3.448 -0.033 18.027 1.00 65.88 84 THR A C 1
ATOM 655 O O . THR A 1 84 ? -2.281 -0.014 17.644 1.00 65.88 84 THR A O 1
ATOM 658 N N . GLY A 1 85 ? -3.895 0.726 19.032 1.00 69.50 85 GLY A N 1
ATOM 659 C CA . GLY A 1 85 ? -3.052 1.703 19.731 1.00 69.50 85 GLY A CA 1
ATOM 660 C C . GLY A 1 85 ? -2.547 2.798 18.788 1.00 69.50 85 GLY A C 1
ATOM 661 O O . GLY A 1 85 ? -3.331 3.348 18.018 1.00 69.50 85 GLY A O 1
ATOM 662 N N . ASP A 1 86 ? -1.241 3.065 18.827 1.00 64.12 86 ASP A N 1
ATOM 663 C CA . ASP A 1 86 ? -0.567 4.078 17.997 1.00 64.12 86 ASP A CA 1
ATOM 664 C C . ASP A 1 86 ? -0.257 3.613 16.563 1.00 64.12 86 ASP A C 1
ATOM 666 O O . ASP A 1 86 ? 0.295 4.371 15.768 1.00 64.12 86 ASP A O 1
ATOM 670 N N . LEU A 1 87 ? -0.578 2.363 16.209 1.00 66.62 87 LEU A N 1
ATOM 671 C CA . LEU A 1 87 ? -0.359 1.847 14.859 1.00 66.62 87 LEU A CA 1
ATOM 672 C C . LEU A 1 87 ? -1.496 2.278 13.929 1.00 66.62 87 LEU A C 1
ATOM 674 O O . LEU A 1 87 ? -2.672 2.145 14.278 1.00 66.62 87 LEU A O 1
ATOM 678 N N . SER A 1 88 ? -1.133 2.737 12.730 1.00 64.88 88 SER A N 1
ATOM 679 C CA . SER A 1 88 ? -2.054 3.066 11.637 1.00 64.88 88 SER A CA 1
ATOM 680 C C . SER A 1 88 ? -3.039 1.934 11.342 1.00 64.88 88 SER A C 1
ATOM 682 O O . SER A 1 88 ? -2.706 0.750 11.463 1.00 64.88 88 SER A O 1
ATOM 684 N N . ALA A 1 89 ? -4.252 2.285 10.911 1.00 80.06 89 ALA A N 1
ATOM 685 C CA . ALA A 1 89 ? -5.198 1.280 10.429 1.00 80.06 89 ALA A CA 1
ATOM 686 C C . ALA A 1 89 ? -4.668 0.637 9.134 1.00 80.06 89 ALA A C 1
ATOM 688 O O . ALA A 1 89 ? -3.979 1.286 8.346 1.00 80.06 89 ALA A O 1
ATOM 689 N N . GLY A 1 90 ? -5.000 -0.635 8.889 1.00 79.06 90 GLY A N 1
ATOM 690 C CA . GLY A 1 90 ? -4.429 -1.381 7.760 1.00 79.06 90 GLY A CA 1
ATOM 691 C C . GLY A 1 90 ? -4.729 -0.772 6.383 1.00 79.06 90 GLY A C 1
ATOM 692 O O . GLY A 1 90 ? -3.893 -0.817 5.493 1.00 79.06 90 GLY A O 1
ATOM 693 N N . HIS A 1 91 ? -5.897 -0.148 6.211 1.00 90.19 91 HIS A N 1
ATOM 694 C CA . HIS A 1 91 ? -6.297 0.556 4.979 1.00 90.19 91 HIS A CA 1
ATOM 695 C C . HIS A 1 91 ? -6.352 2.074 5.176 1.00 90.19 91 HIS A C 1
ATOM 697 O O . HIS A 1 91 ? -7.225 2.763 4.649 1.00 90.19 91 HIS A O 1
ATOM 703 N N . GLU A 1 92 ? -5.428 2.600 5.969 1.00 90.81 92 GLU A N 1
ATOM 704 C CA . GLU A 1 92 ? -5.192 4.037 6.057 1.00 90.81 92 GLU A CA 1
ATOM 705 C C . GLU A 1 92 ? -4.417 4.521 4.823 1.00 90.81 92 GLU A C 1
ATOM 707 O O . GLU A 1 92 ? -3.646 3.765 4.236 1.00 90.81 92 GLU A O 1
ATOM 712 N N . VAL A 1 93 ? -4.629 5.772 4.414 1.00 92.19 93 VAL A N 1
ATOM 713 C CA . VAL A 1 93 ? -3.888 6.405 3.313 1.00 92.19 93 VAL A CA 1
ATOM 714 C C . VAL A 1 93 ? -2.990 7.481 3.903 1.00 92.19 93 VAL A C 1
ATOM 716 O O . VAL A 1 93 ? -3.486 8.451 4.476 1.00 92.19 93 VAL A O 1
ATOM 719 N N . LEU A 1 94 ? -1.675 7.322 3.743 1.00 91.69 94 LEU A N 1
ATOM 720 C CA . LEU A 1 94 ? -0.679 8.253 4.272 1.00 91.69 94 LEU A CA 1
ATOM 721 C C . LEU A 1 94 ? -0.031 9.078 3.159 1.00 91.69 94 LEU A C 1
ATOM 723 O O . LEU A 1 94 ? 0.234 8.593 2.057 1.00 91.69 94 LEU A O 1
ATOM 727 N N . SER A 1 95 ? 0.285 10.335 3.475 1.00 93.06 95 SER A N 1
ATOM 728 C CA . SER A 1 95 ? 1.033 11.215 2.570 1.00 93.06 95 SER A CA 1
ATOM 729 C C . SER A 1 95 ? 2.444 10.701 2.287 1.00 93.06 95 SER A C 1
ATOM 731 O O . SER A 1 95 ? 2.982 10.975 1.221 1.00 93.06 95 SER A O 1
ATOM 733 N N . GLU A 1 96 ? 3.030 9.947 3.220 1.00 91.62 96 GLU A N 1
ATOM 734 C CA . GLU A 1 96 ? 4.344 9.318 3.064 1.00 91.62 96 GLU A CA 1
ATOM 735 C C . GLU A 1 96 ? 4.366 8.338 1.886 1.00 91.62 96 GLU A C 1
ATOM 737 O O . GLU A 1 96 ? 5.182 8.490 0.981 1.00 91.62 96 GLU A O 1
ATOM 742 N N . SER A 1 97 ? 3.420 7.394 1.834 1.00 93.12 97 SER A N 1
ATOM 743 C CA . SER A 1 97 ? 3.334 6.406 0.750 1.00 93.12 97 SER A CA 1
ATOM 744 C C . SER A 1 97 ? 3.150 7.067 -0.618 1.00 93.12 97 SER A C 1
ATOM 746 O O . SER A 1 97 ? 3.747 6.641 -1.603 1.00 93.12 97 SER A O 1
ATOM 748 N N . MET A 1 98 ? 2.367 8.149 -0.681 1.00 92.44 98 MET A N 1
ATOM 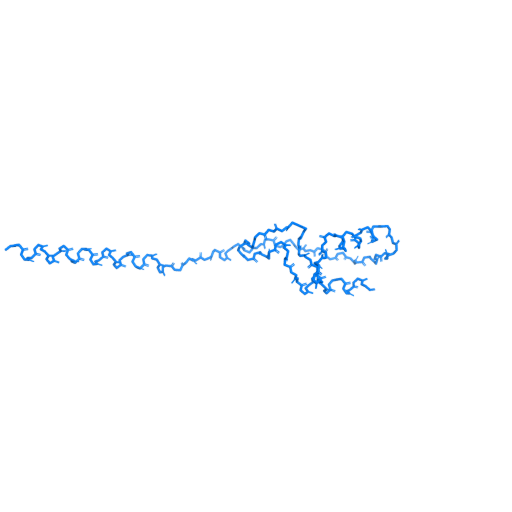749 C CA . MET A 1 98 ? 2.222 8.943 -1.906 1.00 92.44 98 MET A CA 1
ATOM 750 C C . MET A 1 98 ? 3.509 9.686 -2.281 1.00 92.44 98 MET A C 1
ATOM 752 O O . MET A 1 98 ? 3.832 9.773 -3.462 1.00 92.44 98 MET A O 1
ATOM 756 N N . GLY A 1 99 ? 4.244 10.210 -1.298 1.00 93.44 99 GLY A N 1
ATOM 757 C CA . GLY A 1 99 ? 5.534 10.863 -1.515 1.00 93.44 99 GLY A CA 1
ATOM 758 C C . GLY A 1 99 ? 6.571 9.911 -2.108 1.00 93.44 99 GLY A C 1
ATOM 759 O O . GLY A 1 99 ? 7.211 10.258 -3.095 1.00 93.44 99 GLY A O 1
ATOM 760 N N . LEU A 1 100 ? 6.661 8.689 -1.575 1.00 92.00 100 LEU A N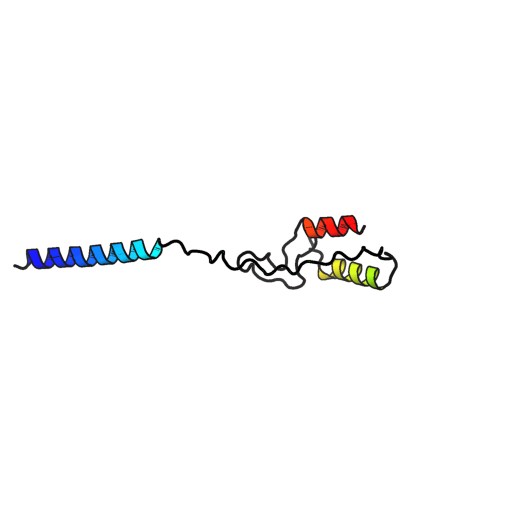 1
ATOM 761 C CA . LEU A 1 100 ? 7.553 7.649 -2.099 1.00 92.00 100 LEU A CA 1
ATOM 762 C C . LEU A 1 100 ? 7.195 7.250 -3.536 1.00 92.00 100 LEU A C 1
ATOM 764 O O . LEU A 1 100 ? 8.078 7.062 -4.368 1.00 92.00 100 LEU A O 1
ATOM 768 N N . LEU A 1 101 ? 5.900 7.163 -3.854 1.00 90.88 101 LEU A N 1
ATOM 769 C CA . LEU A 1 101 ? 5.459 6.868 -5.218 1.00 90.88 101 LEU A CA 1
ATOM 770 C C . LEU A 1 101 ? 5.847 7.985 -6.202 1.00 90.88 101 LEU A C 1
ATOM 772 O O . LEU A 1 101 ? 6.210 7.694 -7.337 1.00 90.88 101 LEU A O 1
ATOM 776 N N . LEU A 1 102 ? 5.789 9.250 -5.771 1.00 90.31 102 LEU A N 1
ATOM 777 C CA . LEU A 1 102 ? 6.219 10.399 -6.577 1.00 90.31 102 LEU A CA 1
ATOM 778 C C . LEU A 1 102 ? 7.737 10.467 -6.756 1.00 90.31 102 LEU A C 1
ATOM 780 O O . LEU A 1 102 ? 8.190 10.950 -7.784 1.00 90.31 102 LEU A O 1
ATOM 784 N N . GLU A 1 103 ? 8.513 10.016 -5.771 1.00 86.31 103 GLU A N 1
ATOM 785 C CA . GLU A 1 103 ? 9.972 9.915 -5.890 1.00 86.31 103 GLU A CA 1
ATOM 786 C C . GLU A 1 103 ? 10.390 8.846 -6.909 1.00 86.31 103 GLU A C 1
ATOM 788 O O . GLU A 1 103 ? 11.412 8.992 -7.576 1.00 86.31 103 GLU A O 1
ATOM 793 N N . PHE A 1 104 ? 9.589 7.786 -7.047 1.00 84.19 104 PHE A N 1
ATOM 794 C CA . PHE A 1 104 ? 9.825 6.716 -8.014 1.00 84.19 104 PHE A CA 1
ATOM 795 C C . PHE A 1 104 ? 9.390 7.061 -9.454 1.00 84.19 104 PHE A C 1
ATOM 797 O O . PHE A 1 104 ? 9.964 6.515 -10.396 1.00 84.19 104 PHE A O 1
ATOM 804 N N . ALA A 1 105 ? 8.364 7.905 -9.622 1.00 74.69 105 ALA A N 1
ATOM 805 C CA . ALA A 1 105 ? 7.741 8.231 -10.914 1.00 74.69 105 ALA A CA 1
ATOM 806 C C . ALA A 1 105 ? 8.611 9.119 -11.821 1.00 74.69 105 ALA A C 1
ATOM 808 O O . ALA A 1 105 ? 8.607 8.858 -13.048 1.00 74.69 105 ALA A O 1
#

Radius of gyration: 28.48 Å; Cα contacts (8 Å, |Δi|>4): 58; chains: 1; bounding box: 54×18×88 Å